Protein AF-A0A517ZRD7-F1 (afdb_monomer)

Sequence (112 aa):
MATRKKGRNRFRFASREFSWWIDNDTFLRISSVDKRFIVSYLLFDPDSVGPLLVVHGPEFPEIQADTERPIWLSPPEFTANTMGRNIADLLNWCFTTKNHQHFQGPLPPYVF

Radius of gyration: 13.65 Å; Cα contacts (8 Å, |Δi|>4): 165; chains: 1; bounding box: 36×32×34 Å

Secondary structure (DSSP, 8-state):
------S-EEEEETTEEEEEEEETTTEEEEEETT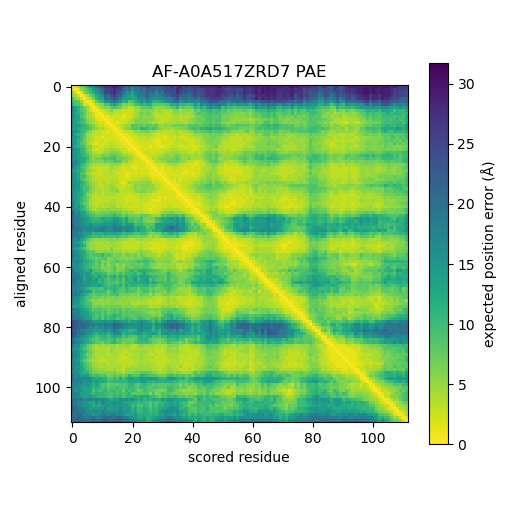SS-EEEEE---TT-SS--EEE-SS-BTTB-TTS-SSEEE-PPP--TT-HHHHHHHHHHHHHH-SSPPBP-SPPPTT--

Solvent-accessible surface area (backbone atoms only — not comparable to full-atom values): 6904 Å² total; per-residue (Å²): 136,86,78,79,82,76,69,65,50,73,50,75,55,97,95,40,54,35,36,32,34,71,45,91,87,28,28,44,35,40,29,33,78,86,55,40,32,29,37,34,34,52,74,58,58,97,86,53,96,64,48,41,32,37,38,66,22,57,48,47,74,98,48,64,64,86,57,81,72,70,40,53,28,46,54,78,84,72,78,81,87,49,68,76,60,48,53,54,51,51,50,46,45,53,73,66,58,78,81,82,48,66,51,87,68,87,75,65,94,79,79,121

Mean predicted aligned error: 8.4 Å

Organism: NCBI:txid2527995

Nearest PDB structures (foldseek):
  4cyy-assembly1_A  TM=3.030E-01  e=8.023E+00  Homo sapiens
  6kjl-assembly1_A  TM=2.749E-01  e=9.998E+00  Bacillus sp. 41M-1

Foldseek 3Di:
DDDDPPAWDWDADPNFIKIWGDDPVFWIWIATPVRQWIKIWGPDDPPDPAIKIWTAHLDFPPDHSPDDDGFIFGDPDQPPPDVVVSVNVVVCCRHPDDDTHGDPDDDDPPPD

pLDDT: mean 75.54, std 12.6, range [32.47, 90.06]

Structure (mmCIF, N/CA/C/O backbone):
data_AF-A0A517ZRD7-F1
#
_entry.id   AF-A0A517ZRD7-F1
#
loop_
_atom_site.group_PDB
_atom_site.id
_atom_site.type_symbol
_atom_site.label_atom_id
_atom_site.label_alt_id
_atom_site.label_comp_id
_atom_site.label_asym_id
_atom_site.label_entity_id
_atom_site.label_seq_id
_atom_site.pdbx_PDB_ins_code
_atom_site.Cartn_x
_atom_site.Cartn_y
_atom_site.Cartn_z
_atom_site.occupancy
_atom_site.B_iso_or_equiv
_atom_site.auth_seq_id
_atom_site.auth_comp_id
_atom_site.auth_asym_id
_atom_site.auth_atom_id
_atom_site.pdbx_PDB_model_num
ATOM 1 N N . MET A 1 1 ? -22.270 -12.176 -4.809 1.00 32.47 1 MET A N 1
ATOM 2 C CA . MET A 1 1 ? -21.185 -12.201 -5.816 1.00 32.47 1 MET A CA 1
ATOM 3 C C . MET A 1 1 ? -19.855 -12.333 -5.091 1.00 32.47 1 MET A C 1
ATOM 5 O O . MET A 1 1 ? -19.492 -11.444 -4.335 1.00 32.47 1 MET A O 1
ATOM 9 N N . ALA A 1 2 ? -19.192 -13.483 -5.213 1.00 34.72 2 ALA A N 1
ATOM 10 C CA . ALA A 1 2 ? -17.961 -13.782 -4.486 1.00 34.72 2 ALA A CA 1
ATOM 11 C C . ALA A 1 2 ? -16.744 -13.320 -5.300 1.00 34.72 2 ALA A C 1
ATOM 13 O O . ALA A 1 2 ? -16.318 -13.993 -6.237 1.00 34.72 2 ALA A O 1
ATOM 14 N N . THR A 1 3 ? -16.194 -12.155 -4.963 1.00 42.44 3 THR A N 1
ATOM 15 C CA . THR A 1 3 ? -14.971 -11.641 -5.590 1.00 42.44 3 THR A CA 1
ATOM 16 C C . THR A 1 3 ? -13.790 -12.541 -5.214 1.00 42.44 3 THR A C 1
ATOM 18 O O . THR A 1 3 ? -13.527 -12.781 -4.032 1.00 42.44 3 THR A O 1
ATOM 21 N N . ARG A 1 4 ? -13.110 -13.087 -6.230 1.00 40.75 4 ARG A N 1
ATOM 22 C CA . ARG A 1 4 ? -12.028 -14.080 -6.119 1.00 40.75 4 ARG A CA 1
ATOM 23 C C . ARG A 1 4 ? -10.945 -13.629 -5.124 1.00 40.75 4 ARG A C 1
ATOM 25 O O . ARG A 1 4 ? -10.245 -12.654 -5.361 1.00 40.75 4 ARG A O 1
ATOM 32 N N . LYS A 1 5 ? -10.751 -14.387 -4.039 1.00 49.69 5 LYS A N 1
ATOM 33 C CA . LYS A 1 5 ? -9.672 -14.212 -3.040 1.00 49.69 5 LYS A CA 1
ATOM 34 C C . LYS A 1 5 ? -8.315 -14.781 -3.509 1.00 49.69 5 LYS A C 1
ATOM 36 O O . LYS A 1 5 ? -7.556 -15.288 -2.691 1.00 49.69 5 LYS A O 1
ATOM 41 N N . LYS A 1 6 ? -8.016 -14.791 -4.812 1.00 47.94 6 LYS A N 1
ATOM 42 C CA . LYS A 1 6 ? -6.780 -15.398 -5.339 1.00 47.94 6 LYS A CA 1
ATOM 43 C C . LYS A 1 6 ? -5.730 -14.292 -5.503 1.00 47.94 6 LYS A C 1
ATOM 45 O O . LYS A 1 6 ? -5.982 -13.356 -6.246 1.00 47.94 6 LYS A O 1
ATOM 50 N N . GLY A 1 7 ? -4.612 -14.374 -4.775 1.00 63.47 7 GLY A N 1
ATOM 51 C CA . GLY A 1 7 ? -3.485 -13.429 -4.884 1.00 63.47 7 GLY A CA 1
ATOM 52 C C . GLY A 1 7 ? -3.374 -12.359 -3.788 1.00 63.47 7 GLY A C 1
ATOM 53 O O . GLY A 1 7 ? -2.454 -11.552 -3.834 1.00 63.47 7 GLY A O 1
ATOM 54 N N . ARG A 1 8 ? -4.271 -12.350 -2.787 1.00 74.38 8 ARG A N 1
ATOM 55 C CA . ARG A 1 8 ? -4.142 -11.471 -1.611 1.00 74.38 8 ARG A CA 1
ATOM 56 C C . ARG A 1 8 ? -3.413 -12.187 -0.489 1.00 74.38 8 ARG A C 1
ATOM 58 O O . ARG A 1 8 ? -3.949 -13.134 0.085 1.00 74.38 8 ARG A O 1
ATOM 65 N N . ASN A 1 9 ? -2.239 -11.690 -0.145 1.00 82.38 9 ASN A N 1
ATOM 66 C CA . ASN A 1 9 ? -1.462 -12.181 0.980 1.00 82.38 9 ASN A CA 1
ATOM 67 C C . ASN A 1 9 ? -1.759 -11.329 2.209 1.00 82.38 9 ASN A C 1
ATOM 69 O O . ASN A 1 9 ? -1.819 -10.104 2.128 1.00 82.38 9 ASN A O 1
ATOM 73 N N . ARG A 1 10 ? -1.974 -11.986 3.349 1.00 84.88 10 ARG A N 1
ATOM 74 C CA . ARG A 1 10 ? -2.205 -11.320 4.632 1.00 84.88 10 ARG A CA 1
ATOM 75 C C . ARG A 1 10 ? -0.965 -11.420 5.492 1.00 84.88 10 ARG A C 1
ATOM 77 O O . ARG A 1 10 ? -0.290 -12.445 5.483 1.00 84.88 10 ARG A O 1
ATOM 84 N N . PHE A 1 11 ? -0.704 -10.377 6.256 1.00 83.50 11 PHE A N 1
ATOM 85 C CA . PHE A 1 11 ? 0.377 -10.355 7.225 1.00 83.50 11 PHE A CA 1
ATOM 86 C C . PHE A 1 11 ? 0.044 -9.367 8.339 1.00 83.50 11 PHE A C 1
ATOM 88 O O . PHE A 1 11 ? -0.842 -8.520 8.205 1.00 83.50 11 PHE A O 1
ATOM 95 N N . ARG A 1 12 ? 0.742 -9.497 9.464 1.00 83.19 12 ARG A N 1
ATOM 96 C CA . ARG A 1 12 ? 0.552 -8.637 10.627 1.00 83.19 12 ARG A CA 1
ATOM 97 C C . ARG A 1 12 ? 1.745 -7.700 10.763 1.00 83.19 12 ARG A C 1
ATOM 99 O O . ARG A 1 12 ? 2.883 -8.156 10.713 1.00 83.19 12 ARG A O 1
ATOM 106 N N . PHE A 1 13 ? 1.479 -6.415 10.958 1.00 82.19 13 PHE A N 1
ATOM 107 C CA . PHE A 1 13 ? 2.488 -5.375 11.145 1.00 82.19 13 PHE A CA 1
ATOM 108 C C . PHE A 1 13 ? 2.025 -4.408 12.238 1.00 82.19 13 PHE A C 1
ATOM 110 O O . PHE A 1 13 ? 0.864 -4.003 12.241 1.00 82.19 13 PHE A O 1
ATOM 117 N N . ALA A 1 14 ? 2.903 -4.075 13.192 1.00 77.81 14 ALA A N 1
ATOM 118 C CA . ALA A 1 14 ? 2.601 -3.177 14.318 1.00 77.81 14 ALA A CA 1
ATOM 119 C C . ALA A 1 14 ? 1.248 -3.479 15.012 1.00 77.81 14 ALA A C 1
ATOM 121 O O . ALA A 1 14 ? 0.434 -2.593 15.260 1.00 77.81 14 ALA A O 1
ATOM 122 N N . SER A 1 15 ? 0.979 -4.763 15.279 1.00 82.88 15 SER A N 1
ATOM 123 C CA . SER A 1 15 ? -0.274 -5.280 15.861 1.00 82.88 15 SER A CA 1
ATOM 124 C C . SER A 1 15 ? -1.545 -5.167 15.004 1.00 82.88 15 SER A C 1
ATOM 126 O O . SER A 1 15 ? -2.562 -5.723 15.420 1.00 82.88 15 SER A O 1
ATOM 128 N N . ARG A 1 16 ? -1.496 -4.579 13.801 1.00 85.50 16 ARG A N 1
ATOM 129 C CA . ARG A 1 16 ? -2.607 -4.520 12.830 1.00 85.50 16 ARG A CA 1
ATOM 130 C C . ARG A 1 16 ? -2.449 -5.554 11.717 1.00 85.50 16 ARG A C 1
ATOM 132 O O . ARG A 1 16 ? -1.341 -5.962 11.371 1.00 85.50 16 ARG A O 1
ATOM 139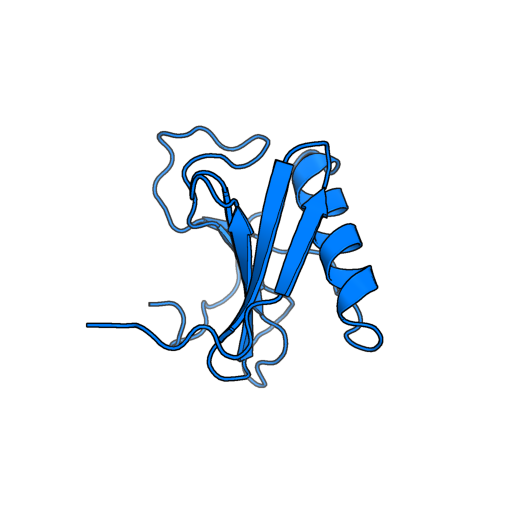 N N . GLU A 1 17 ? -3.575 -5.989 11.159 1.00 88.06 17 GLU A N 1
ATOM 140 C CA . GLU A 1 17 ? -3.596 -6.879 9.998 1.00 88.06 17 GLU A CA 1
ATOM 141 C C . GLU A 1 17 ? -3.650 -6.085 8.695 1.00 88.06 17 GLU A C 1
ATOM 143 O O . GLU A 1 17 ? -4.496 -5.204 8.507 1.00 88.06 17 GLU A O 1
ATOM 148 N N . PHE A 1 18 ? -2.775 -6.467 7.773 1.00 87.06 18 PHE A N 1
ATOM 149 C CA . PHE A 1 18 ? -2.683 -5.916 6.434 1.00 87.06 18 PHE A CA 1
ATOM 150 C C . PHE A 1 18 ? -2.854 -7.017 5.396 1.00 87.06 18 PHE A C 1
ATOM 152 O O . PHE A 1 18 ? -2.574 -8.197 5.622 1.00 87.06 18 PHE A O 1
ATOM 159 N N . SER A 1 19 ? -3.328 -6.610 4.229 1.00 87.94 19 SER A N 1
ATOM 160 C CA . SER A 1 19 ? -3.432 -7.435 3.043 1.00 87.94 19 SER A CA 1
ATOM 161 C C . SER A 1 19 ? -2.801 -6.715 1.867 1.00 87.94 19 SER A C 1
ATOM 163 O O . SER A 1 19 ? -3.034 -5.523 1.674 1.00 87.94 19 SER A O 1
ATOM 165 N N . TRP A 1 20 ? -2.015 -7.439 1.083 1.00 87.19 20 TRP A N 1
ATOM 166 C CA . TRP A 1 20 ? -1.384 -6.909 -0.114 1.00 87.19 20 TRP A CA 1
ATOM 167 C C . TRP A 1 20 ? -1.663 -7.792 -1.322 1.00 87.19 20 TRP A C 1
ATOM 169 O O . TRP A 1 20 ? -1.906 -8.995 -1.186 1.00 87.19 20 TRP A O 1
ATOM 179 N N . TRP A 1 21 ? -1.667 -7.181 -2.500 1.00 85.94 21 TRP A N 1
ATOM 180 C CA . TRP A 1 21 ? -1.764 -7.855 -3.790 1.00 85.94 21 TRP A CA 1
ATOM 181 C C . TRP A 1 21 ? -1.130 -6.991 -4.871 1.00 85.94 21 TRP A C 1
ATOM 183 O O . TRP A 1 21 ? -1.001 -5.778 -4.714 1.00 85.94 21 TRP A O 1
ATOM 193 N N . ILE A 1 22 ? -0.754 -7.630 -5.970 1.00 82.31 22 ILE A N 1
ATOM 194 C CA . ILE A 1 22 ? -0.330 -6.930 -7.175 1.00 82.31 22 ILE A CA 1
ATOM 195 C C . ILE A 1 22 ? -1.581 -6.650 -8.007 1.00 82.31 22 ILE A C 1
ATOM 197 O O . ILE A 1 22 ? -2.431 -7.527 -8.174 1.00 82.31 22 ILE A O 1
ATOM 201 N N . ASP A 1 23 ? -1.717 -5.413 -8.463 1.00 81.56 23 ASP A N 1
ATOM 202 C CA . ASP A 1 23 ? -2.798 -4.931 -9.305 1.00 81.56 23 ASP A CA 1
ATOM 203 C C . ASP A 1 23 ? -2.241 -4.571 -10.685 1.00 81.56 23 ASP A C 1
ATOM 205 O O . ASP A 1 23 ? -1.272 -3.814 -10.791 1.00 81.56 23 ASP A O 1
ATOM 209 N N . ASN A 1 24 ? -2.836 -5.157 -11.726 1.00 74.69 24 ASN A N 1
ATOM 210 C CA . ASN A 1 24 ? -2.435 -5.014 -13.132 1.00 74.69 24 ASN A CA 1
ATOM 211 C C . ASN A 1 24 ? -0.941 -5.268 -13.426 1.00 74.69 24 ASN A C 1
ATOM 213 O O . ASN A 1 24 ? -0.408 -4.711 -14.376 1.00 74.69 24 ASN A O 1
ATOM 217 N N . ASP A 1 25 ? -0.246 -6.065 -12.605 1.00 73.38 25 ASP A N 1
ATOM 218 C CA . ASP A 1 25 ? 1.209 -6.308 -12.688 1.00 73.38 25 ASP A CA 1
ATOM 219 C C . ASP A 1 25 ? 2.094 -5.045 -12.593 1.00 73.38 25 ASP A C 1
ATOM 221 O O . ASP A 1 25 ? 3.311 -5.115 -12.736 1.00 73.38 25 ASP A O 1
ATOM 225 N N . THR A 1 26 ? 1.495 -3.891 -12.286 1.00 75.50 26 THR A N 1
ATOM 226 C CA . THR A 1 26 ? 2.155 -2.577 -12.245 1.00 75.50 26 THR A CA 1
ATOM 227 C C . THR A 1 26 ? 2.218 -2.031 -10.820 1.00 75.50 26 THR A C 1
ATOM 229 O O . THR A 1 26 ? 3.206 -1.411 -10.427 1.00 75.50 26 THR A O 1
ATOM 232 N N . PHE A 1 27 ? 1.178 -2.275 -10.014 1.00 81.06 27 PHE A N 1
ATOM 233 C CA . PHE A 1 27 ? 1.041 -1.688 -8.683 1.00 81.06 27 PHE A CA 1
ATOM 234 C C . PHE A 1 27 ? 1.036 -2.747 -7.587 1.00 81.06 27 PHE A C 1
ATOM 236 O O . PHE A 1 27 ? 0.235 -3.675 -7.597 1.00 81.06 27 PHE A O 1
ATOM 243 N N . LEU A 1 28 ? 1.857 -2.562 -6.562 1.00 85.94 28 LEU A N 1
ATOM 244 C CA . LEU A 1 28 ? 1.737 -3.260 -5.292 1.00 85.94 28 LEU A CA 1
ATOM 245 C C . LEU A 1 28 ? 0.757 -2.501 -4.397 1.00 85.94 28 LEU A C 1
ATOM 247 O O . LEU A 1 28 ? 1.086 -1.457 -3.835 1.00 85.94 28 LEU A O 1
ATOM 251 N N . ARG A 1 29 ? -0.452 -3.034 -4.232 1.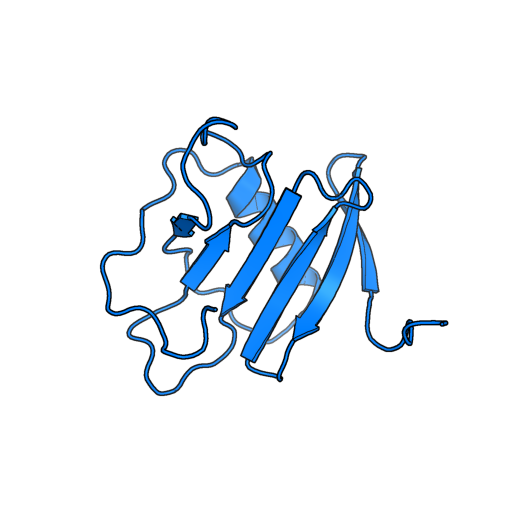00 87.69 29 ARG A N 1
ATOM 252 C CA . ARG A 1 29 ? -1.452 -2.470 -3.324 1.00 87.69 29 ARG A CA 1
ATOM 253 C C . ARG A 1 29 ? -1.340 -3.102 -1.951 1.00 87.69 29 ARG A C 1
ATOM 255 O O . ARG A 1 29 ? -1.307 -4.324 -1.826 1.00 87.69 29 ARG A O 1
ATOM 262 N N . ILE A 1 30 ? -1.335 -2.269 -0.918 1.00 88.88 30 ILE A N 1
ATOM 263 C CA . ILE A 1 30 ? -1.362 -2.669 0.486 1.00 88.88 30 ILE A CA 1
ATOM 264 C C . ILE A 1 30 ? -2.553 -1.975 1.136 1.00 88.88 30 ILE A C 1
ATOM 266 O O . ILE A 1 30 ? -2.722 -0.764 1.038 1.00 88.88 30 ILE A O 1
ATOM 270 N N . SER A 1 31 ? -3.388 -2.745 1.823 1.00 90.06 31 SER A N 1
ATOM 271 C CA . SER A 1 31 ? -4.513 -2.215 2.587 1.00 90.06 31 SER A CA 1
ATOM 272 C C . SER A 1 31 ? -4.614 -2.880 3.947 1.00 90.06 31 SER A C 1
ATOM 274 O O . SER A 1 31 ? -4.399 -4.087 4.079 1.00 90.06 31 SER A O 1
ATOM 276 N N . SER A 1 32 ? -4.966 -2.110 4.965 1.00 88.88 32 SER A N 1
ATOM 277 C CA . SER A 1 32 ? -5.356 -2.654 6.257 1.00 88.88 32 SER A CA 1
ATOM 278 C C . SER A 1 32 ? -6.728 -3.328 6.166 1.00 88.88 32 SER A C 1
ATOM 280 O O . SER A 1 32 ? -7.567 -2.983 5.330 1.00 88.88 32 SER A O 1
ATOM 282 N N . VAL A 1 33 ? -6.985 -4.302 7.041 1.00 85.00 33 VAL A N 1
ATOM 283 C CA . VAL A 1 33 ? -8.275 -5.020 7.069 1.00 85.00 33 VAL A CA 1
ATOM 284 C C . VAL A 1 33 ? -9.450 -4.082 7.378 1.00 85.00 33 VAL A C 1
ATOM 286 O O . VAL A 1 33 ? -10.537 -4.256 6.827 1.00 85.00 33 VAL A O 1
ATOM 289 N N . ASP A 1 34 ? -9.223 -3.058 8.201 1.00 85.06 34 ASP A N 1
ATOM 290 C CA . ASP A 1 34 ? -10.196 -2.004 8.515 1.00 85.06 34 ASP A CA 1
ATOM 291 C C . ASP A 1 34 ? -10.341 -0.946 7.403 1.00 85.06 34 ASP A C 1
ATOM 293 O O . ASP A 1 34 ? -11.152 -0.031 7.536 1.00 85.06 34 ASP A O 1
ATOM 297 N N . LYS A 1 35 ? -9.579 -1.073 6.303 1.00 83.44 35 LYS A N 1
ATOM 298 C CA . LYS A 1 35 ? -9.545 -0.166 5.141 1.00 83.44 35 LYS A CA 1
ATOM 299 C C . LYS A 1 35 ? -9.210 1.291 5.470 1.00 83.44 35 LYS A C 1
ATOM 301 O O . LYS A 1 35 ? -9.413 2.168 4.632 1.00 83.44 35 LYS A O 1
ATOM 306 N N . ARG A 1 36 ? -8.694 1.563 6.668 1.00 85.00 36 ARG A N 1
ATOM 307 C CA . ARG A 1 36 ? -8.272 2.910 7.061 1.00 85.00 36 ARG A CA 1
ATOM 308 C C . ARG A 1 36 ? -6.949 3.296 6.416 1.00 85.00 36 ARG A C 1
ATOM 310 O O . ARG A 1 36 ? -6.779 4.444 6.031 1.00 85.00 36 ARG A O 1
ATOM 317 N N . PHE A 1 37 ? -6.061 2.330 6.221 1.00 87.19 37 PHE A N 1
ATOM 318 C CA . PHE A 1 37 ? -4.796 2.505 5.529 1.00 87.19 37 PHE A CA 1
ATOM 319 C C . PHE A 1 37 ? -4.866 1.793 4.180 1.00 87.19 37 PHE A C 1
ATOM 321 O O . PHE A 1 37 ? -5.110 0.588 4.123 1.00 87.19 37 PHE A O 1
ATOM 328 N N . ILE A 1 38 ? -4.672 2.526 3.086 1.00 88.81 38 ILE A N 1
ATOM 329 C CA . ILE A 1 38 ? -4.650 1.975 1.727 1.00 88.81 38 ILE A CA 1
ATOM 330 C C . ILE A 1 38 ? -3.589 2.733 0.946 1.00 88.81 38 ILE A C 1
ATOM 332 O O . ILE A 1 38 ? -3.681 3.955 0.823 1.00 88.81 38 ILE A O 1
ATOM 336 N N . VAL A 1 39 ? -2.614 2.009 0.409 1.00 88.88 39 VAL A N 1
ATOM 337 C CA . VAL A 1 39 ? -1.534 2.560 -0.409 1.00 88.88 39 VAL A CA 1
ATOM 338 C C . VAL A 1 39 ? -1.282 1.687 -1.635 1.00 88.88 39 VAL A C 1
ATOM 340 O O . VAL A 1 39 ? -1.467 0.470 -1.588 1.00 88.88 39 VAL A O 1
ATOM 343 N N . SER A 1 40 ? -0.849 2.309 -2.724 1.00 88.69 40 SER A N 1
ATOM 344 C CA . SER A 1 40 ? -0.482 1.661 -3.981 1.00 88.69 40 SER A CA 1
ATOM 345 C C . SER A 1 40 ? 0.927 2.102 -4.355 1.00 88.69 40 SER A C 1
ATOM 347 O O . SER A 1 40 ? 1.152 3.278 -4.610 1.00 88.69 40 SER A O 1
ATOM 349 N N . TYR A 1 41 ? 1.877 1.179 -4.371 1.00 86.25 41 TYR A N 1
ATOM 350 C CA . TYR A 1 41 ? 3.253 1.431 -4.786 1.00 86.25 41 TYR A CA 1
ATOM 351 C C . TYR A 1 41 ? 3.453 1.008 -6.236 1.00 86.25 41 TYR A C 1
ATOM 353 O O . TYR A 1 41 ? 3.061 -0.096 -6.606 1.00 86.25 41 TYR A O 1
ATOM 361 N N . LEU A 1 42 ? 4.056 1.863 -7.052 1.00 83.38 42 LEU A N 1
ATOM 362 C CA . LEU A 1 42 ? 4.385 1.556 -8.439 1.00 83.38 42 LEU A CA 1
ATOM 363 C C . LEU A 1 42 ? 5.632 0.664 -8.482 1.00 83.38 42 LEU A C 1
ATOM 365 O O . LEU A 1 42 ? 6.706 1.086 -8.065 1.00 83.38 42 LEU A O 1
ATOM 369 N N . LEU A 1 43 ? 5.475 -0.577 -8.948 1.00 76.75 43 LEU A N 1
ATOM 370 C CA . LEU A 1 43 ? 6.568 -1.549 -9.062 1.00 76.75 43 LEU A CA 1
ATOM 371 C C . LEU A 1 43 ? 7.359 -1.372 -10.354 1.00 76.75 43 LEU A C 1
ATOM 373 O O . LEU A 1 43 ? 8.581 -1.492 -10.352 1.00 76.75 43 LEU A O 1
ATOM 377 N N . PHE A 1 44 ? 6.652 -1.155 -11.459 1.00 70.00 44 PHE A N 1
ATOM 378 C CA . PHE A 1 44 ? 7.249 -1.079 -12.780 1.00 70.00 44 PHE A CA 1
ATOM 379 C C . PHE A 1 44 ? 6.397 -0.185 -13.663 1.00 70.00 44 PHE A C 1
ATOM 381 O O . PHE A 1 44 ? 5.231 -0.486 -13.893 1.00 70.00 44 PHE A O 1
ATOM 388 N N . ASP A 1 45 ? 6.986 0.889 -14.167 1.00 67.06 45 ASP A N 1
ATOM 389 C CA . ASP A 1 45 ? 6.388 1.716 -15.204 1.00 67.06 45 ASP A CA 1
ATOM 390 C C . ASP A 1 45 ? 7.519 2.251 -16.086 1.00 67.06 45 ASP A C 1
ATOM 392 O O . ASP A 1 45 ? 8.389 2.960 -15.573 1.00 67.06 45 ASP A O 1
ATOM 396 N N . PRO A 1 46 ? 7.561 1.880 -17.376 1.00 64.56 46 PRO A N 1
ATOM 397 C CA . PRO A 1 46 ? 8.594 2.353 -18.290 1.00 64.56 46 PRO A CA 1
ATOM 398 C C . PRO A 1 46 ? 8.549 3.872 -18.506 1.00 64.56 46 PRO A C 1
ATOM 400 O O . PRO A 1 46 ? 9.572 4.444 -18.878 1.00 64.56 46 PRO A O 1
ATOM 403 N N . ASP A 1 47 ? 7.407 4.517 -18.247 1.00 64.62 47 ASP A N 1
ATOM 404 C CA . ASP A 1 47 ? 7.211 5.956 -18.442 1.00 64.62 47 ASP A CA 1
ATOM 405 C C . ASP A 1 47 ? 7.329 6.761 -17.134 1.00 64.62 47 ASP A C 1
ATOM 407 O O . ASP A 1 47 ? 7.305 7.996 -17.156 1.00 64.62 47 ASP A O 1
ATOM 411 N N . SER A 1 48 ? 7.480 6.097 -15.981 1.00 64.06 48 SER A N 1
ATOM 412 C CA . SER A 1 48 ? 7.630 6.799 -14.706 1.00 64.06 48 SER A CA 1
ATOM 413 C C . SER A 1 48 ? 9.058 7.298 -14.504 1.00 64.06 48 SER A C 1
ATOM 415 O O . SER A 1 48 ? 10.032 6.557 -14.610 1.00 64.06 48 SER A O 1
ATOM 417 N N . VAL A 1 49 ? 9.176 8.566 -14.108 1.00 64.06 49 VAL A N 1
ATOM 418 C CA . VAL A 1 49 ? 10.452 9.222 -13.772 1.00 64.06 49 VAL A CA 1
ATOM 419 C C . VAL A 1 49 ? 11.031 8.701 -12.442 1.00 64.06 49 VAL A C 1
ATOM 421 O O . VAL A 1 49 ? 12.195 8.947 -12.132 1.00 64.06 49 VAL A O 1
ATOM 424 N N . GLY A 1 50 ? 10.250 7.962 -11.645 1.00 70.81 50 GLY A N 1
ATOM 425 C CA . GLY A 1 50 ? 10.718 7.407 -10.377 1.00 70.81 50 GLY A CA 1
ATOM 426 C C . GLY A 1 50 ? 9.693 6.544 -9.633 1.00 70.81 50 GLY A C 1
ATOM 427 O O . GLY A 1 50 ? 8.585 6.306 -10.123 1.00 70.81 50 GLY A O 1
ATOM 428 N N . PRO A 1 51 ? 10.050 6.055 -8.435 1.00 77.00 51 PRO A N 1
ATOM 429 C CA . PRO A 1 51 ? 9.139 5.289 -7.597 1.00 77.00 51 PRO A CA 1
ATOM 430 C C . PRO A 1 51 ? 7.995 6.185 -7.094 1.00 77.00 51 PRO A C 1
ATOM 432 O O . PRO A 1 51 ? 8.213 7.303 -6.628 1.00 77.00 51 PRO A O 1
ATOM 435 N N . LEU A 1 52 ? 6.763 5.683 -7.180 1.00 83.88 52 LEU A N 1
ATOM 436 C CA . LEU A 1 52 ? 5.545 6.412 -6.816 1.00 83.88 52 LEU A CA 1
ATOM 437 C C . LEU A 1 52 ? 4.769 5.629 -5.756 1.00 83.88 52 LEU A C 1
ATOM 439 O O . LEU A 1 52 ? 4.503 4.440 -5.931 1.00 83.88 52 LEU A O 1
ATOM 443 N N . LEU A 1 53 ? 4.363 6.299 -4.677 1.00 87.00 53 LEU A N 1
ATOM 444 C CA . LEU A 1 53 ? 3.424 5.760 -3.696 1.00 87.00 53 LEU A CA 1
ATOM 445 C C . LEU A 1 53 ? 2.155 6.605 -3.680 1.00 87.00 53 LEU A C 1
ATOM 447 O O . LEU A 1 53 ? 2.184 7.795 -3.385 1.00 87.00 53 LEU A O 1
ATOM 451 N N . VAL A 1 54 ? 1.026 5.970 -3.952 1.00 88.12 54 VAL A N 1
ATOM 452 C CA . VAL A 1 54 ? -0.292 6.598 -3.943 1.00 88.12 54 VAL A CA 1
ATOM 453 C C . VAL A 1 54 ? -1.015 6.214 -2.663 1.00 88.12 54 VAL A C 1
ATOM 455 O O . VAL A 1 54 ? -1.245 5.036 -2.403 1.00 88.12 54 VAL A O 1
ATOM 458 N N . VAL A 1 55 ? -1.395 7.194 -1.855 1.00 88.62 55 VAL A N 1
ATOM 459 C CA . VAL A 1 55 ? -2.109 7.001 -0.594 1.00 88.62 55 VAL A CA 1
ATOM 460 C C . VAL A 1 55 ? -3.595 7.267 -0.807 1.00 88.62 55 VAL A C 1
ATOM 462 O O . VAL A 1 55 ? -4.015 8.399 -1.041 1.00 88.62 55 VAL A O 1
ATOM 465 N N . HIS A 1 56 ? -4.409 6.224 -0.668 1.00 86.06 56 HIS A N 1
ATOM 466 C CA . HIS A 1 56 ? -5.865 6.295 -0.806 1.00 86.06 56 HIS A CA 1
ATOM 467 C C . HIS A 1 56 ? -6.594 6.292 0.545 1.00 86.06 56 HIS A C 1
ATOM 469 O O . HIS A 1 56 ? -7.681 6.848 0.657 1.00 86.06 56 HIS A O 1
ATOM 475 N N . GLY A 1 57 ? -6.037 5.636 1.568 1.00 82.44 57 GLY A N 1
ATOM 476 C CA . GLY A 1 57 ? -6.753 5.381 2.823 1.00 82.44 57 GLY A CA 1
ATOM 477 C C . GLY A 1 57 ? -6.716 6.568 3.787 1.00 82.44 57 GLY A C 1
ATOM 478 O O . GLY A 1 57 ? -5.639 7.133 3.940 1.00 82.44 57 GLY A O 1
ATOM 479 N N . PRO A 1 58 ? -7.826 6.911 4.474 1.00 80.88 58 PRO A N 1
ATOM 480 C CA . PRO A 1 58 ? -7.982 8.105 5.325 1.00 80.88 58 PRO A CA 1
ATOM 481 C C . PRO A 1 58 ? -6.973 8.231 6.473 1.00 80.88 58 PRO A C 1
ATOM 483 O O . PRO A 1 58 ? -6.803 9.311 7.033 1.00 80.88 58 PRO A O 1
ATOM 486 N N . GLU A 1 59 ? -6.303 7.142 6.823 1.00 80.12 59 GLU A N 1
ATOM 487 C CA . GLU A 1 59 ? -5.283 7.089 7.852 1.00 80.12 59 GLU A CA 1
ATOM 488 C C . GLU A 1 59 ? -3.919 6.888 7.189 1.00 80.12 59 GLU A C 1
ATOM 490 O O . GLU A 1 59 ? -3.626 5.819 6.653 1.00 80.12 59 GLU A O 1
ATOM 495 N N . PHE A 1 60 ? -3.086 7.928 7.220 1.00 81.38 60 PHE A N 1
ATOM 496 C CA . PHE A 1 60 ? -1.683 7.842 6.835 1.00 81.38 60 PHE A CA 1
ATOM 497 C C . PHE A 1 60 ? -0.849 8.712 7.784 1.00 81.38 60 PHE A C 1
ATOM 499 O O . PHE A 1 60 ? -1.292 9.812 8.120 1.00 81.38 60 PHE A O 1
ATOM 506 N N . PRO A 1 61 ? 0.312 8.237 8.266 1.00 77.75 61 PRO A N 1
ATOM 507 C CA . PRO A 1 61 ? 1.135 8.986 9.210 1.00 77.75 61 PRO A CA 1
ATOM 508 C C . PRO A 1 61 ? 1.473 10.383 8.687 1.00 77.75 61 PRO A C 1
ATOM 510 O O . PRO A 1 61 ? 1.825 10.546 7.525 1.00 77.75 61 PRO A O 1
ATOM 513 N N . GLU A 1 62 ? 1.332 11.389 9.553 1.00 75.38 62 GLU A N 1
ATOM 514 C CA . GLU A 1 62 ? 1.591 12.813 9.259 1.00 75.38 62 GLU A CA 1
ATOM 515 C C . GLU A 1 62 ? 0.653 13.487 8.250 1.00 75.38 62 GLU A C 1
ATOM 517 O O . GLU A 1 62 ? 0.732 14.698 8.058 1.00 75.38 62 GLU A O 1
ATOM 522 N N . ILE A 1 63 ? -0.283 12.747 7.660 1.00 76.94 63 ILE A N 1
ATOM 523 C CA . ILE A 1 63 ? -1.296 13.288 6.761 1.00 76.94 63 ILE A CA 1
ATOM 524 C C . ILE A 1 63 ? -2.621 13.355 7.513 1.00 76.94 63 ILE A C 1
ATOM 526 O O . ILE A 1 63 ? -3.089 12.367 8.085 1.00 76.94 63 ILE A O 1
ATOM 530 N N . GLN A 1 64 ? -3.249 14.527 7.504 1.00 76.31 64 GLN A N 1
ATOM 531 C CA . GLN A 1 64 ? -4.552 14.693 8.132 1.00 76.31 64 GLN A CA 1
ATOM 532 C C . GLN A 1 64 ? -5.625 13.908 7.371 1.00 76.31 64 GLN A C 1
ATOM 534 O O . GLN A 1 64 ? -5.597 13.778 6.148 1.00 76.31 64 GLN A O 1
ATOM 539 N N . ALA A 1 65 ? -6.605 13.378 8.102 1.00 73.00 65 ALA A N 1
ATOM 540 C CA . ALA A 1 65 ? -7.690 12.608 7.496 1.00 73.00 65 ALA A CA 1
ATOM 541 C C . ALA A 1 65 ? -8.524 13.430 6.494 1.00 73.00 65 ALA A C 1
ATOM 543 O O . ALA A 1 65 ? -9.109 12.844 5.588 1.00 73.00 65 ALA A O 1
ATOM 544 N N . ASP A 1 66 ? -8.534 14.757 6.651 1.00 75.00 66 ASP A N 1
ATOM 545 C CA . ASP A 1 66 ? -9.302 15.719 5.849 1.00 75.00 66 ASP A CA 1
ATOM 546 C C . ASP A 1 66 ? -8.564 16.208 4.587 1.00 75.00 66 ASP A C 1
ATOM 548 O O . ASP A 1 66 ? -9.075 17.016 3.821 1.00 75.00 66 ASP A O 1
ATOM 552 N N . THR A 1 67 ? -7.333 15.743 4.353 1.00 77.56 67 THR A N 1
ATOM 553 C CA . THR A 1 67 ? -6.603 16.075 3.124 1.00 77.56 67 THR A CA 1
ATOM 554 C C . THR A 1 67 ? -7.277 15.422 1.914 1.00 77.56 67 THR A C 1
ATOM 556 O O . THR A 1 67 ? -7.705 14.269 1.992 1.00 77.56 67 THR A O 1
ATOM 559 N N . GLU A 1 68 ? -7.346 16.139 0.789 1.00 78.31 68 GLU A N 1
ATOM 560 C CA . GLU A 1 68 ? -7.862 15.610 -0.477 1.00 78.31 68 GLU A CA 1
ATOM 561 C C . GLU A 1 68 ? -7.022 14.407 -0.940 1.00 78.31 68 GLU A C 1
ATOM 563 O O . GLU A 1 68 ? -5.792 14.410 -0.858 1.00 78.31 68 GLU A O 1
ATOM 568 N N . ARG A 1 69 ? -7.698 13.338 -1.373 1.00 80.00 69 ARG A N 1
ATOM 569 C CA . ARG A 1 69 ? -7.093 12.045 -1.728 1.00 80.00 69 ARG A CA 1
ATOM 570 C C . ARG A 1 69 ? -7.474 11.665 -3.157 1.00 80.00 69 ARG A C 1
ATOM 572 O O . ARG A 1 69 ? -8.599 11.954 -3.560 1.00 80.00 69 ARG A O 1
ATOM 579 N N . PRO A 1 70 ? -6.623 10.923 -3.886 1.00 82.44 70 PRO A N 1
ATOM 580 C CA . PRO A 1 70 ? -5.379 10.291 -3.437 1.00 82.44 70 PRO A CA 1
ATOM 581 C C . PRO A 1 70 ? -4.202 11.261 -3.281 1.00 82.44 70 PRO A C 1
ATOM 583 O O . PRO A 1 70 ? -4.140 12.284 -3.946 1.00 82.44 70 PRO A O 1
ATOM 586 N N . ILE A 1 71 ? -3.251 10.912 -2.412 1.00 85.38 71 ILE A N 1
ATOM 587 C CA . ILE A 1 71 ? -2.018 11.688 -2.216 1.00 85.38 71 ILE A CA 1
ATOM 588 C C . ILE A 1 71 ? -0.857 10.943 -2.854 1.00 85.38 71 ILE A C 1
ATOM 590 O O . ILE A 1 71 ? -0.669 9.754 -2.603 1.00 85.38 71 ILE A O 1
ATOM 594 N N . TRP A 1 72 ? -0.062 11.647 -3.650 1.00 86.56 72 TRP A N 1
ATOM 595 C CA . TRP A 1 72 ? 1.100 11.087 -4.330 1.00 86.56 72 TRP A CA 1
ATOM 596 C C . TRP A 1 72 ? 2.379 11.445 -3.583 1.00 86.56 72 TRP A C 1
ATOM 598 O O . TRP A 1 72 ? 2.699 12.619 -3.388 1.00 86.56 72 TRP A O 1
ATOM 608 N N . LEU A 1 73 ? 3.110 10.419 -3.169 1.00 86.50 73 LEU A N 1
ATOM 609 C CA . LEU A 1 73 ? 4.368 10.518 -2.446 1.00 86.50 73 LEU A CA 1
ATOM 610 C C . LEU A 1 73 ? 5.492 9.906 -3.280 1.00 86.50 73 LEU A C 1
ATOM 612 O O . LEU A 1 73 ? 5.269 8.973 -4.053 1.00 86.50 73 LEU A O 1
ATOM 616 N N . SER A 1 74 ? 6.701 10.425 -3.089 1.00 84.44 74 SER A N 1
ATOM 617 C CA . SER A 1 74 ? 7.930 9.917 -3.692 1.00 84.44 74 SER A CA 1
ATOM 618 C C . SER A 1 74 ? 8.697 9.080 -2.660 1.00 84.44 74 SER A C 1
ATOM 620 O O . SER A 1 74 ? 9.487 9.633 -1.889 1.00 84.44 74 SER A O 1
ATOM 622 N N . PRO A 1 75 ? 8.447 7.763 -2.569 1.00 83.19 75 PRO A N 1
ATOM 623 C CA . PRO A 1 75 ? 9.225 6.873 -1.714 1.00 83.19 75 PRO A CA 1
ATOM 624 C C . PRO A 1 75 ? 10.656 6.668 -2.241 1.00 83.19 75 PRO A C 1
ATOM 626 O O . PRO A 1 75 ? 10.931 6.937 -3.408 1.00 83.19 75 PRO A O 1
ATOM 629 N N . PRO A 1 76 ? 11.581 6.150 -1.416 1.00 77.62 76 PRO A N 1
ATOM 630 C CA . PRO A 1 76 ? 12.839 5.606 -1.912 1.00 77.62 76 PRO A CA 1
ATOM 631 C C . PRO A 1 76 ? 12.588 4.371 -2.794 1.00 77.62 76 PRO A C 1
ATOM 633 O O . PRO A 1 76 ? 11.539 3.725 -2.724 1.00 77.62 76 PRO A O 1
ATOM 636 N N . GLU A 1 77 ? 13.559 4.032 -3.637 1.00 72.06 77 GLU A N 1
ATOM 637 C CA . GLU A 1 77 ? 13.483 2.848 -4.491 1.00 72.06 77 GLU A CA 1
ATOM 638 C C . GLU A 1 77 ? 13.604 1.570 -3.642 1.00 72.06 77 GLU A C 1
ATOM 640 O O . GLU A 1 77 ? 14.622 1.329 -2.990 1.00 72.06 77 GLU A O 1
ATOM 645 N N . PHE A 1 78 ? 12.556 0.741 -3.635 1.00 70.00 78 PHE A N 1
ATOM 646 C CA . PHE A 1 78 ? 12.563 -0.555 -2.960 1.00 70.00 78 PHE A CA 1
ATOM 647 C C . PHE A 1 78 ? 12.841 -1.646 -4.003 1.00 70.00 78 PHE A C 1
ATOM 649 O O . PHE A 1 78 ? 11.977 -1.985 -4.810 1.00 70.00 78 PHE A O 1
ATOM 656 N N . THR A 1 79 ? 14.050 -2.212 -4.008 1.00 56.84 79 THR A N 1
ATOM 657 C CA . THR A 1 79 ? 14.471 -3.215 -5.003 1.00 56.84 79 THR A CA 1
ATOM 658 C C . THR A 1 79 ? 13.634 -4.493 -4.894 1.00 56.84 79 THR A C 1
ATOM 660 O O . THR A 1 79 ? 13.669 -5.199 -3.888 1.00 56.84 79 THR A O 1
ATOM 663 N N . ALA A 1 80 ? 12.881 -4.823 -5.947 1.00 51.84 80 ALA A N 1
ATOM 664 C CA . ALA A 1 80 ? 11.822 -5.842 -5.986 1.00 51.84 80 ALA A CA 1
ATOM 665 C C . ALA A 1 80 ? 12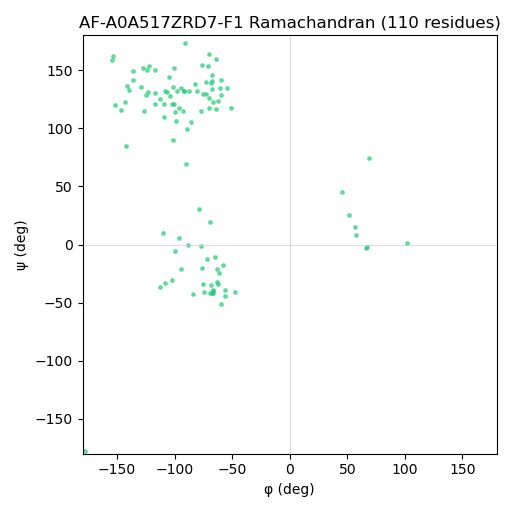.264 -7.325 -5.882 1.00 51.84 80 ALA A C 1
ATOM 667 O O . ALA A 1 80 ? 11.493 -8.215 -6.235 1.00 51.84 80 ALA A O 1
ATOM 668 N N . ASN A 1 81 ? 13.466 -7.638 -5.386 1.00 48.94 81 ASN A N 1
ATOM 669 C CA . ASN A 1 81 ? 13.976 -9.017 -5.396 1.00 48.94 81 ASN A CA 1
ATOM 670 C C . ASN A 1 81 ? 13.348 -9.938 -4.331 1.00 48.94 81 ASN A C 1
ATOM 672 O O . ASN A 1 81 ? 13.366 -11.157 -4.500 1.00 48.94 81 ASN A O 1
ATOM 676 N N . THR A 1 82 ? 12.746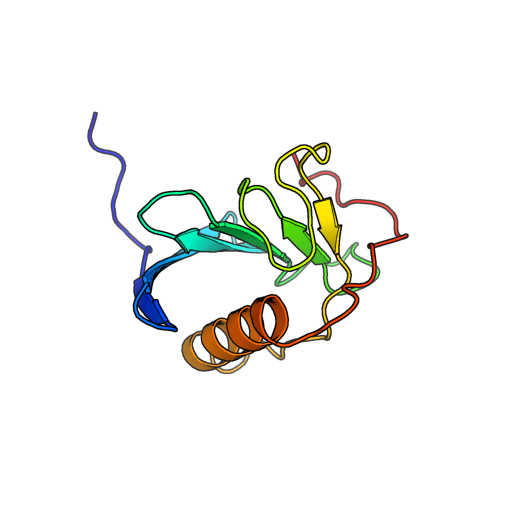 -9.397 -3.261 1.00 52.75 82 THR A N 1
ATOM 677 C CA . THR A 1 82 ? 12.140 -10.215 -2.193 1.00 52.75 82 THR A CA 1
ATOM 678 C C . THR A 1 82 ? 10.839 -9.587 -1.677 1.00 52.75 82 THR A C 1
ATOM 680 O O . THR A 1 82 ? 10.818 -8.879 -0.671 1.00 52.75 82 THR A O 1
ATOM 683 N N . MET A 1 83 ? 9.721 -9.869 -2.361 1.00 62.09 83 MET A N 1
ATOM 684 C CA . MET A 1 83 ? 8.414 -9.210 -2.158 1.00 62.09 83 MET A CA 1
ATOM 685 C C . MET A 1 83 ? 7.960 -9.097 -0.689 1.00 62.09 83 MET A C 1
ATOM 687 O O . MET A 1 83 ? 7.466 -8.050 -0.286 1.00 62.09 83 MET A O 1
ATOM 691 N N . GLY A 1 84 ? 8.151 -10.131 0.140 1.00 58.72 84 GLY A N 1
ATOM 692 C CA . GLY A 1 84 ? 7.731 -10.100 1.549 1.00 58.72 84 GLY A CA 1
ATOM 693 C C . GLY A 1 84 ? 8.523 -9.128 2.435 1.00 58.72 84 GLY A C 1
ATOM 694 O O . GLY A 1 84 ? 7.948 -8.520 3.335 1.00 58.72 84 GLY A O 1
ATOM 695 N N . ARG A 1 85 ? 9.825 -8.954 2.171 1.00 61.69 85 ARG A N 1
ATOM 696 C CA . ARG A 1 85 ? 10.697 -8.043 2.932 1.00 61.69 85 ARG A CA 1
ATOM 697 C C . ARG A 1 85 ? 10.406 -6.589 2.563 1.00 61.69 85 ARG A C 1
ATOM 699 O O . ARG A 1 85 ? 10.213 -5.761 3.445 1.00 61.69 85 ARG A O 1
ATOM 706 N N . ASN A 1 86 ? 10.190 -6.338 1.274 1.00 73.62 86 ASN A N 1
ATOM 707 C CA . ASN A 1 86 ? 9.891 -5.008 0.750 1.00 73.62 86 ASN A CA 1
ATOM 708 C C . ASN A 1 86 ? 8.577 -4.430 1.274 1.00 73.62 86 ASN A C 1
ATOM 710 O O . ASN A 1 86 ? 8.466 -3.226 1.451 1.00 73.62 86 ASN A O 1
ATOM 714 N N . ILE A 1 87 ? 7.577 -5.269 1.549 1.00 78.50 87 ILE A N 1
ATOM 715 C CA . ILE A 1 87 ? 6.301 -4.804 2.104 1.00 78.50 87 ILE A CA 1
ATOM 716 C C . ILE A 1 87 ? 6.470 -4.324 3.546 1.00 78.50 87 ILE A C 1
ATOM 718 O O . ILE A 1 87 ? 5.900 -3.302 3.926 1.00 78.50 87 ILE A O 1
ATOM 722 N N . ALA A 1 88 ? 7.251 -5.051 4.348 1.00 80.00 88 ALA A N 1
ATOM 723 C CA . ALA A 1 88 ? 7.572 -4.627 5.704 1.00 80.00 88 ALA A CA 1
ATOM 724 C C . ALA A 1 88 ? 8.432 -3.355 5.691 1.00 80.00 88 ALA A C 1
ATOM 726 O O . ALA A 1 88 ? 8.168 -2.456 6.482 1.00 80.00 88 ALA A O 1
ATOM 727 N N . ASP A 1 89 ? 9.391 -3.245 4.767 1.00 82.00 89 ASP A N 1
ATOM 728 C CA . ASP A 1 89 ? 10.235 -2.055 4.605 1.00 82.00 89 ASP A CA 1
ATOM 729 C C . ASP A 1 89 ? 9.429 -0.835 4.125 1.00 82.00 89 ASP A C 1
ATOM 731 O O . ASP A 1 89 ? 9.610 0.264 4.645 1.00 82.00 89 ASP A O 1
ATOM 735 N N . LEU A 1 90 ? 8.468 -1.032 3.218 1.00 83.31 90 LEU A N 1
ATOM 736 C CA . LEU A 1 90 ? 7.565 0.015 2.742 1.00 83.31 90 LEU A CA 1
ATOM 737 C C . LEU A 1 90 ? 6.619 0.495 3.846 1.00 83.31 90 LEU A C 1
ATOM 739 O O . LEU A 1 90 ? 6.417 1.698 4.003 1.00 83.31 90 LEU A O 1
ATOM 743 N N . LEU A 1 91 ? 6.069 -0.420 4.648 1.00 84.12 91 LEU A N 1
ATOM 744 C CA . LEU A 1 91 ? 5.281 -0.037 5.820 1.00 84.12 91 LEU A CA 1
ATOM 745 C C . LEU A 1 91 ? 6.139 0.638 6.888 1.00 84.12 91 LEU A C 1
ATOM 747 O O . LEU A 1 91 ? 5.715 1.644 7.448 1.00 84.12 91 LEU A O 1
ATOM 751 N N . ASN A 1 92 ? 7.344 0.132 7.152 1.00 85.81 92 ASN A N 1
ATOM 752 C CA . ASN A 1 92 ? 8.287 0.786 8.053 1.00 85.81 92 ASN A CA 1
ATOM 753 C C . ASN A 1 92 ? 8.569 2.213 7.588 1.00 85.81 92 ASN A C 1
ATOM 755 O O . ASN A 1 92 ? 8.514 3.116 8.414 1.00 85.81 92 ASN A O 1
ATOM 759 N N . TRP A 1 93 ? 8.795 2.435 6.293 1.00 85.50 93 TRP A N 1
ATOM 760 C CA . TRP A 1 93 ? 8.947 3.774 5.733 1.00 85.50 93 TRP A CA 1
ATOM 761 C C . TRP A 1 93 ? 7.697 4.627 5.976 1.00 85.50 93 TRP A C 1
ATOM 763 O O . TRP A 1 93 ? 7.810 5.678 6.595 1.00 85.50 93 TRP A O 1
ATOM 773 N N . CYS A 1 94 ? 6.502 4.128 5.637 1.00 83.94 94 CYS A N 1
ATOM 774 C CA . CYS A 1 94 ? 5.248 4.863 5.855 1.00 83.94 94 CYS A CA 1
ATOM 775 C C . CYS A 1 94 ? 5.028 5.273 7.322 1.00 83.94 94 CYS A C 1
ATOM 777 O O . CYS A 1 94 ? 4.498 6.345 7.583 1.00 83.94 94 CYS A O 1
ATOM 779 N N . PHE A 1 95 ? 5.381 4.413 8.287 1.00 82.62 95 PHE A N 1
ATOM 780 C CA . PHE A 1 95 ? 5.122 4.636 9.718 1.00 82.62 95 PHE A CA 1
ATOM 781 C C . PHE A 1 95 ? 6.281 5.273 10.494 1.00 82.62 95 PHE A C 1
ATOM 783 O O . PHE A 1 95 ? 6.047 5.824 11.570 1.00 82.62 95 PHE A O 1
ATOM 790 N N . THR A 1 96 ? 7.513 5.193 9.989 1.00 81.31 96 THR A N 1
ATOM 791 C CA . THR A 1 96 ? 8.723 5.642 10.702 1.00 81.31 96 THR A CA 1
ATOM 792 C C . THR A 1 96 ? 9.303 6.913 10.098 1.00 81.31 96 THR A C 1
ATOM 794 O O . THR A 1 96 ? 9.876 7.727 10.826 1.00 81.31 96 THR A O 1
ATOM 797 N N . THR A 1 97 ? 9.183 7.098 8.782 1.00 78.75 97 THR A N 1
ATOM 798 C CA . THR A 1 97 ? 9.706 8.287 8.118 1.00 78.75 97 THR A CA 1
ATOM 799 C C . THR A 1 97 ? 8.840 9.486 8.460 1.00 78.75 97 THR A C 1
ATOM 801 O O . THR A 1 97 ? 7.617 9.449 8.349 1.00 78.75 97 THR A O 1
ATOM 804 N N . LYS A 1 98 ? 9.515 10.555 8.885 1.00 67.31 98 LYS A N 1
ATOM 805 C CA . LYS A 1 98 ? 8.916 11.863 9.109 1.00 67.31 98 LYS A CA 1
ATOM 806 C C . LYS A 1 98 ? 9.246 12.775 7.934 1.00 67.31 98 LYS A C 1
ATOM 808 O O . LYS A 1 98 ? 10.404 12.817 7.522 1.00 67.31 98 LYS A O 1
ATOM 813 N N . ASN A 1 99 ? 8.262 13.513 7.437 1.00 69.12 99 ASN A N 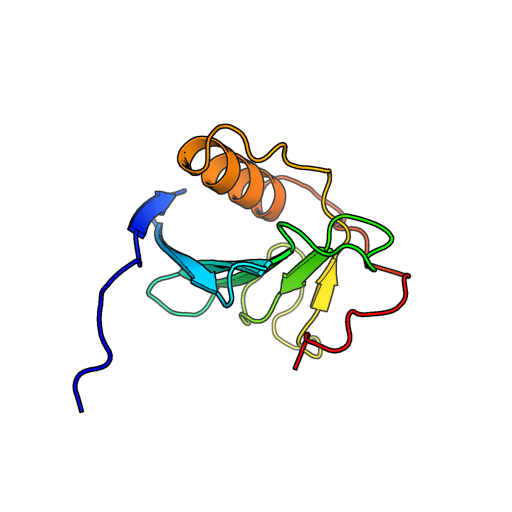1
ATOM 814 C CA . ASN A 1 99 ? 8.270 14.324 6.217 1.00 69.12 99 ASN A CA 1
ATOM 815 C C . ASN A 1 99 ? 8.321 13.501 4.926 1.00 69.12 99 ASN A C 1
ATOM 817 O O . ASN A 1 99 ? 9.332 13.449 4.222 1.00 69.12 99 ASN A O 1
ATOM 821 N N . HIS A 1 100 ? 7.193 12.885 4.590 1.00 79.38 100 HIS A N 1
ATOM 822 C CA . HIS A 1 100 ? 6.996 12.269 3.285 1.00 79.38 100 HIS A CA 1
ATOM 823 C C . HIS A 1 100 ? 7.072 13.332 2.177 1.00 79.38 100 HIS A C 1
ATOM 825 O O . HIS A 1 100 ? 6.337 14.318 2.198 1.00 79.38 100 HIS A O 1
ATOM 831 N N . GLN A 1 101 ? 7.963 13.145 1.201 1.00 80.06 101 GLN A N 1
ATOM 832 C CA . GLN A 1 101 ? 8.051 14.055 0.060 1.00 80.06 101 GLN A CA 1
ATOM 833 C C . GLN A 1 101 ? 6.891 13.802 -0.901 1.00 80.06 101 GLN A C 1
ATOM 835 O O . GLN A 1 101 ? 6.646 12.664 -1.307 1.00 80.06 101 GLN A O 1
ATOM 840 N N . HIS A 1 102 ? 6.194 14.869 -1.282 1.00 79.69 102 HIS A N 1
ATOM 841 C CA . HIS A 1 102 ? 5.183 14.808 -2.329 1.00 79.69 102 HIS A CA 1
ATOM 842 C C . HIS A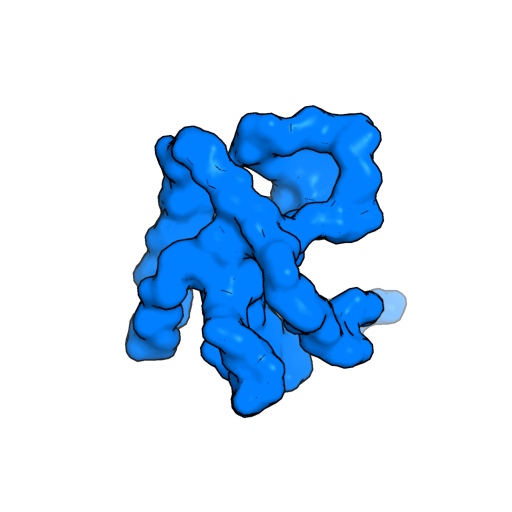 1 102 ? 5.839 14.545 -3.681 1.00 79.69 102 HIS A C 1
ATOM 844 O O . HIS A 1 102 ? 6.884 15.113 -4.002 1.00 79.69 102 HIS A O 1
ATOM 850 N N . PHE A 1 103 ? 5.211 13.692 -4.480 1.00 79.44 103 PHE A N 1
ATOM 851 C CA . PHE A 1 103 ? 5.647 13.454 -5.846 1.00 79.44 103 PHE A CA 1
ATOM 852 C C . PHE A 1 103 ? 5.354 14.695 -6.703 1.00 79.44 103 PHE A C 1
ATOM 854 O O . PHE A 1 103 ? 4.221 15.169 -6.730 1.00 79.44 103 PHE A O 1
ATOM 861 N N . GLN A 1 104 ? 6.371 15.228 -7.386 1.00 72.38 104 GLN A N 1
ATOM 862 C CA . GLN A 1 104 ? 6.265 16.431 -8.233 1.00 72.38 104 GLN A CA 1
ATOM 863 C C . GLN A 1 104 ? 6.385 16.131 -9.742 1.00 72.38 104 GLN A C 1
ATOM 865 O O . GLN A 1 104 ? 6.525 17.050 -10.545 1.00 72.38 104 GLN A O 1
ATOM 870 N N . GLY A 1 105 ? 6.361 14.855 -10.139 1.00 68.12 105 GLY A N 1
ATOM 871 C CA . GLY A 1 105 ? 6.471 14.431 -11.537 1.00 68.12 105 GLY A CA 1
ATOM 872 C C . GLY A 1 105 ? 5.122 14.294 -12.256 1.00 68.12 105 GLY A C 1
ATOM 873 O O . GLY A 1 105 ? 4.067 14.377 -11.621 1.00 68.12 105 GLY A O 1
ATOM 874 N N . PRO A 1 106 ? 5.137 14.047 -13.581 1.00 68.75 106 PRO A N 1
ATOM 875 C CA . PRO A 1 106 ? 3.930 13.679 -14.313 1.00 68.75 106 PRO A CA 1
ATOM 876 C C . PRO A 1 106 ? 3.353 12.384 -13.730 1.00 68.75 106 PRO A C 1
ATOM 878 O O . PRO A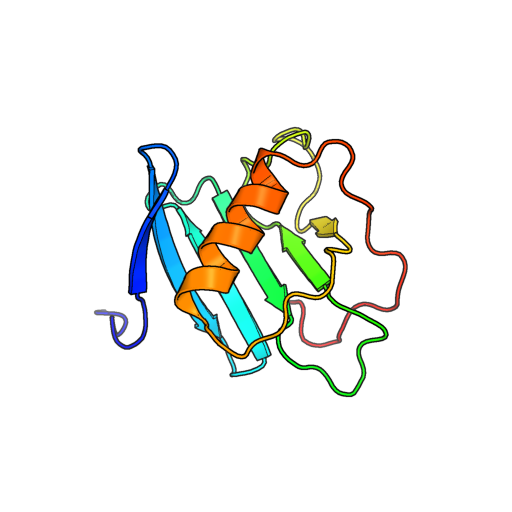 1 106 ? 4.070 11.402 -13.542 1.00 68.75 106 PRO A O 1
ATOM 881 N N . LEU A 1 107 ? 2.059 12.398 -13.407 1.00 70.75 107 LEU A N 1
ATOM 882 C CA . LEU A 1 107 ? 1.371 11.214 -12.903 1.00 70.75 107 LEU A CA 1
ATOM 883 C C . LEU A 1 107 ? 1.171 10.205 -14.042 1.00 70.75 107 LEU A C 1
ATOM 885 O O . LEU A 1 107 ? 0.805 10.618 -15.147 1.00 70.75 107 LEU A O 1
ATOM 889 N N . PRO A 1 108 ? 1.348 8.896 -13.789 1.00 66.81 108 PRO A N 1
ATOM 890 C CA . PRO A 1 108 ? 1.0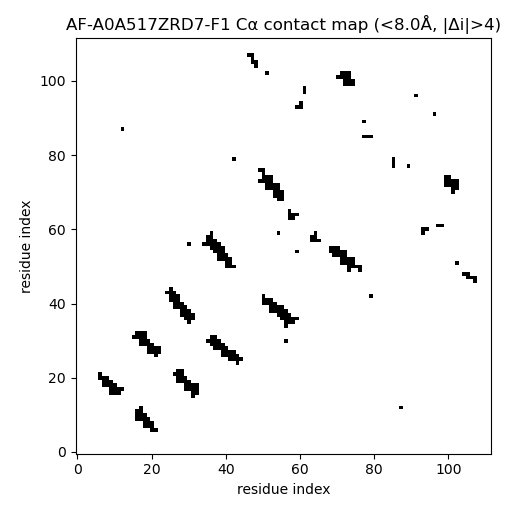56 7.886 -14.790 1.00 66.81 108 PRO A CA 1
ATOM 891 C C . PRO A 1 108 ? -0.420 7.955 -15.209 1.00 66.81 108 PRO A C 1
ATOM 893 O O . PRO A 1 108 ? -1.293 8.109 -14.347 1.00 66.81 108 PRO A O 1
ATOM 896 N N . PRO A 1 109 ? -0.739 7.761 -16.501 1.00 64.00 109 PRO A N 1
ATOM 897 C CA . PRO A 1 109 ? -2.114 7.828 -17.005 1.00 64.00 109 PRO A CA 1
ATOM 898 C C . PRO A 1 109 ? -3.029 6.730 -16.433 1.00 64.00 109 PRO A C 1
ATOM 900 O O . PRO A 1 109 ? -4.243 6.788 -16.606 1.00 64.00 109 PRO A O 1
ATOM 903 N N . TYR A 1 110 ? -2.460 5.738 -15.742 1.00 62.62 110 TYR A N 1
ATOM 904 C CA . TYR A 1 110 ? -3.163 4.603 -15.141 1.00 62.62 110 TYR A CA 1
ATOM 905 C C . TYR A 1 110 ? -3.496 4.794 -13.651 1.00 62.62 110 TYR A C 1
ATOM 907 O O . TYR A 1 110 ? -3.984 3.863 -13.010 1.00 62.62 110 TYR A O 1
ATOM 915 N N . VAL A 1 111 ? -3.232 5.974 -13.077 1.00 59.69 111 VAL A N 1
ATOM 916 C CA . VAL A 1 111 ? -3.595 6.307 -11.690 1.00 59.69 111 VAL A CA 1
ATOM 917 C C . VAL A 1 111 ? -4.997 6.932 -11.660 1.00 59.69 111 VAL A C 1
ATOM 919 O O . VAL A 1 111 ? -5.138 8.123 -11.409 1.00 59.69 111 VAL A O 1
ATOM 922 N N . PHE A 1 112 ? -6.034 6.134 -11.936 1.00 47.66 112 PHE A N 1
ATOM 923 C CA . PHE A 1 112 ? -7.447 6.517 -11.780 1.00 47.66 112 PHE A CA 1
ATOM 924 C C . PHE A 1 112 ? -8.272 5.360 -11.205 1.00 47.66 112 PHE A C 1
ATOM 926 O O . PHE A 1 112 ? -8.091 4.206 -11.660 1.00 47.66 112 PHE A O 1
#